Protein AF-A0A164IGM5-F1 (afdb_monomer)

Secondary structure (DSSP, 8-state):
----EEEEE-SS-B--EEEEEEE---SEEEEEEPTT--PPTT-EEEEEEEEEEGGG---SEEEEEESTT-EEEEEE-SSEEEEEEEE-EEEB-S-TEEEETT-GGGBGGGTT-S--TTPEEE-TT-EEEE-SEEEESEEE-SS-EEE-TT-EEEE-STT-------EEPPP-

Organism: NCBI:txid35525

Structure (mmCIF, N/CA/C/O backbone):
data_AF-A0A164IGM5-F1
#
_entry.id   AF-A0A164IGM5-F1
#
loop_
_atom_site.group_PDB
_atom_site.id
_atom_site.type_symbol
_atom_site.label_atom_id
_atom_site.label_alt_id
_atom_site.label_comp_id
_atom_site.label_asym_id
_atom_site.label_entity_id
_atom_site.label_seq_id
_atom_site.pdbx_PDB_ins_code
_atom_site.Cartn_x
_atom_site.Cartn_y
_atom_site.Cartn_z
_atom_site.occupancy
_atom_site.B_iso_or_equiv
_atom_site.auth_seq_id
_atom_site.auth_comp_id
_atom_site.auth_asym_id
_atom_site.auth_atom_id
_atom_site.pdbx_PDB_model_num
ATOM 1 N N . GLN A 1 1 ? -25.315 8.186 14.323 1.00 46.56 1 GLN A N 1
ATOM 2 C CA . GLN A 1 1 ? -23.984 8.680 13.914 1.00 46.56 1 GLN A CA 1
ATOM 3 C C . GLN A 1 1 ? -23.028 7.505 13.974 1.00 46.56 1 GLN A C 1
ATOM 5 O O . GLN A 1 1 ? -22.821 6.975 15.054 1.00 46.56 1 GLN A O 1
ATOM 10 N N . SER A 1 2 ? -22.508 7.045 12.840 1.00 56.75 2 SER A N 1
ATOM 11 C CA . SER A 1 2 ? -21.383 6.107 12.823 1.00 56.75 2 SER A CA 1
ATOM 12 C C . SER A 1 2 ? -20.102 6.926 12.980 1.00 56.75 2 SER A C 1
ATOM 14 O O . SER A 1 2 ? -19.734 7.665 12.064 1.00 56.75 2 SER A O 1
ATOM 16 N N . GLY A 1 3 ? -19.490 6.868 14.164 1.00 60.19 3 GLY A N 1
ATOM 17 C CA . GLY A 1 3 ? -18.173 7.457 14.400 1.00 60.19 3 GLY A CA 1
ATOM 18 C C . GLY A 1 3 ? -17.126 6.789 13.509 1.00 60.19 3 GLY A C 1
ATOM 19 O O . GLY A 1 3 ? 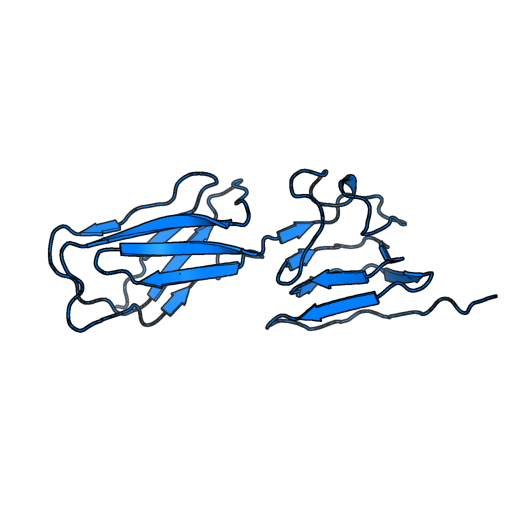-17.253 5.610 13.185 1.00 60.19 3 GLY A O 1
ATOM 20 N N . ARG A 1 4 ? -16.123 7.556 13.086 1.00 74.62 4 ARG A N 1
ATOM 21 C CA . ARG A 1 4 ? -14.968 7.058 12.334 1.00 74.62 4 ARG A CA 1
ATOM 22 C C . ARG A 1 4 ? -13.726 7.287 13.178 1.00 74.62 4 ARG A C 1
ATOM 24 O O . ARG A 1 4 ? -13.564 8.376 13.724 1.00 74.62 4 ARG A O 1
ATOM 31 N N . LEU A 1 5 ? -12.882 6.268 13.270 1.00 87.25 5 LEU A N 1
ATOM 32 C CA . LEU A 1 5 ? -11.531 6.382 13.799 1.00 87.25 5 LEU A CA 1
ATOM 33 C C . LEU A 1 5 ? -10.568 6.143 12.640 1.00 87.25 5 LEU A C 1
ATOM 35 O O . LEU A 1 5 ? -10.702 5.138 11.941 1.00 87.25 5 LEU A O 1
ATOM 39 N N . LEU A 1 6 ? -9.648 7.080 12.437 1.00 92.44 6 LEU A N 1
ATOM 40 C CA . LEU A 1 6 ? -8.544 6.957 11.495 1.00 92.44 6 LEU A CA 1
ATOM 41 C C . LEU A 1 6 ? -7.276 6.650 12.290 1.00 92.44 6 LEU A C 1
ATOM 43 O O . LEU A 1 6 ? -7.043 7.299 13.307 1.00 92.44 6 LEU A O 1
ATOM 47 N N . LEU A 1 7 ? -6.510 5.664 11.832 1.00 95.50 7 LEU A N 1
ATOM 48 C CA . LEU A 1 7 ? -5.194 5.323 12.362 1.00 95.50 7 LEU A CA 1
ATOM 49 C C . LEU A 1 7 ? -4.145 5.514 11.267 1.00 95.50 7 LEU A C 1
ATOM 51 O O . LEU A 1 7 ? -4.277 4.947 10.175 1.00 95.50 7 LEU A O 1
ATOM 55 N N . ASP A 1 8 ? -3.110 6.286 11.572 1.00 96.31 8 ASP A N 1
ATOM 56 C CA . ASP A 1 8 ? -1.982 6.500 10.678 1.00 96.31 8 ASP A CA 1
ATOM 57 C C . ASP A 1 8 ? -0.934 5.389 10.833 1.00 96.31 8 ASP A C 1
ATOM 59 O O . ASP A 1 8 ? -0.599 4.948 11.934 1.00 96.31 8 ASP A O 1
ATOM 63 N N . ILE A 1 9 ? -0.397 4.928 9.704 1.00 96.94 9 ILE A N 1
ATOM 64 C CA . ILE A 1 9 ? 0.697 3.957 9.630 1.00 96.94 9 ILE A CA 1
ATOM 65 C C . ILE A 1 9 ? 1.912 4.663 9.024 1.00 96.94 9 ILE A C 1
ATOM 67 O O . ILE A 1 9 ? 1.892 5.060 7.857 1.00 96.94 9 ILE A O 1
ATOM 71 N N . GLY A 1 10 ? 2.972 4.816 9.810 1.00 94.75 10 GLY A N 1
ATOM 72 C CA . GLY A 1 10 ? 4.274 5.305 9.368 1.00 94.75 10 GLY A CA 1
ATOM 73 C C . GLY A 1 10 ? 5.254 4.171 9.066 1.00 94.75 10 GLY A C 1
ATOM 74 O O . GLY A 1 10 ? 4.944 2.989 9.212 1.00 94.75 10 GLY A O 1
ATOM 75 N N . ARG A 1 11 ? 6.475 4.515 8.637 1.00 91.81 11 ARG A N 1
ATOM 76 C CA . ARG A 1 11 ? 7.480 3.527 8.210 1.00 91.81 11 ARG A CA 1
ATOM 77 C C . ARG A 1 11 ? 7.832 2.483 9.272 1.00 91.81 11 ARG A C 1
ATOM 79 O O . ARG A 1 11 ? 8.052 1.323 8.920 1.00 91.81 11 ARG A O 1
ATOM 86 N N . SER A 1 12 ? 7.934 2.888 10.535 1.00 92.00 12 SER A N 1
ATOM 87 C CA . SER A 1 12 ? 8.352 2.021 11.648 1.00 92.00 12 SER A CA 1
ATOM 88 C C . SER A 1 12 ? 7.341 1.931 12.786 1.00 92.00 12 SER A C 1
ATOM 90 O O . SER A 1 12 ? 7.475 1.059 13.638 1.00 92.00 12 SER A O 1
ATOM 92 N N . GLU A 1 13 ? 6.336 2.803 12.804 1.00 94.06 13 GLU A N 1
ATOM 93 C CA . GLU A 1 13 ? 5.346 2.905 13.874 1.00 94.06 13 GLU A CA 1
ATOM 94 C C . GLU A 1 13 ? 3.964 3.177 13.281 1.00 94.06 13 GLU A C 1
ATOM 96 O O . GLU A 1 13 ? 3.851 3.656 12.155 1.00 94.06 13 GLU A O 1
ATOM 101 N N . ALA A 1 14 ? 2.917 2.873 14.038 1.00 96.81 14 ALA A N 1
ATOM 102 C CA . ALA A 1 14 ? 1.543 3.212 13.699 1.00 96.81 14 ALA A CA 1
ATOM 103 C C . ALA A 1 14 ? 0.841 3.762 14.939 1.00 96.81 14 ALA A C 1
ATOM 105 O O . ALA A 1 14 ? 1.258 3.479 16.068 1.00 96.81 14 ALA A O 1
ATOM 106 N N . ASP A 1 15 ? -0.248 4.490 14.726 1.00 97.19 15 ASP A N 1
ATOM 107 C CA . ASP A 1 15 ? -1.149 4.856 15.807 1.00 97.19 15 ASP A CA 1
ATOM 108 C C . ASP A 1 15 ? -1.637 3.607 16.545 1.00 97.19 15 ASP A C 1
ATOM 110 O O . ASP A 1 15 ? -1.990 2.587 15.943 1.00 97.19 15 ASP A O 1
ATOM 114 N N . LEU A 1 16 ? -1.692 3.711 17.874 1.00 96.75 16 LEU A N 1
ATOM 115 C CA . LEU A 1 16 ? -2.152 2.643 18.749 1.00 96.75 16 LEU A CA 1
ATOM 116 C C . LEU A 1 16 ? -3.355 3.102 19.569 1.00 96.75 16 LEU A C 1
ATOM 118 O O . LEU A 1 16 ? -3.230 3.913 20.489 1.00 96.75 16 LEU A O 1
ATOM 122 N N . LEU A 1 17 ? -4.510 2.486 19.321 1.00 96.12 17 LEU A N 1
ATOM 123 C CA . LEU A 1 17 ? -5.637 2.565 20.245 1.00 96.12 17 LEU A CA 1
ATOM 124 C C . LEU A 1 17 ? -5.500 1.487 21.331 1.00 96.12 17 LEU A C 1
ATOM 126 O O . LEU A 1 17 ? -5.724 0.304 21.078 1.00 96.12 17 LEU A O 1
ATOM 130 N N . ALA A 1 18 ? -5.171 1.888 22.559 1.00 97.06 18 ALA A N 1
ATOM 131 C CA . ALA A 1 18 ? -5.055 0.972 23.692 1.00 97.06 18 ALA A CA 1
ATOM 132 C C . ALA A 1 18 ? -6.298 1.007 24.595 1.00 97.06 18 ALA A C 1
ATOM 134 O O . ALA A 1 18 ? -6.659 2.053 25.136 1.00 97.06 18 ALA A O 1
ATOM 135 N N . VAL A 1 19 ? -6.929 -0.151 24.811 1.00 96.88 19 VAL A N 1
ATOM 136 C CA . VAL A 1 19 ? -8.080 -0.311 25.713 1.00 96.88 19 VAL A CA 1
ATOM 137 C C . VAL A 1 19 ? -7.739 -1.303 26.823 1.00 96.88 19 VAL A C 1
ATOM 139 O O . VAL A 1 19 ? -7.632 -2.497 26.602 1.00 96.88 19 VAL A O 1
ATOM 142 N N . SER A 1 20 ? -7.599 -0.865 28.069 1.00 96.44 20 SER A N 1
ATOM 143 C CA . SER A 1 20 ? -7.206 -1.782 29.157 1.00 96.44 20 SER A CA 1
ATOM 144 C C . SER A 1 20 ? -8.284 -2.812 29.537 1.00 96.44 20 SER A C 1
ATOM 146 O O . SER A 1 20 ? -7.968 -3.863 30.091 1.00 96.44 20 SER A O 1
ATOM 148 N N . GLY A 1 21 ? -9.555 -2.519 29.248 1.00 96.56 21 GLY A N 1
ATOM 149 C CA . GLY A 1 21 ? -10.699 -3.371 29.569 1.00 96.56 21 GLY A CA 1
ATOM 150 C C . GLY A 1 21 ? -11.130 -4.304 28.437 1.00 96.56 21 GLY A C 1
ATOM 151 O O . GLY A 1 21 ? -10.441 -4.487 27.433 1.00 96.56 21 GLY A O 1
ATOM 152 N N . GLY A 1 22 ? -12.312 -4.898 28.609 1.00 96.62 22 GLY A N 1
ATOM 153 C CA . GLY A 1 22 ? -12.917 -5.723 27.570 1.00 96.62 22 GLY A CA 1
ATOM 154 C C . GLY A 1 22 ? -13.612 -4.892 26.490 1.00 96.62 22 GLY A C 1
ATOM 155 O O . GLY A 1 22 ? -14.306 -3.919 26.803 1.00 96.62 22 GLY A O 1
ATOM 156 N N . VAL A 1 23 ? -13.476 -5.317 25.236 1.00 96.31 23 VAL A N 1
ATOM 157 C CA . VAL A 1 23 ? -14.016 -4.646 24.047 1.00 96.31 23 VAL A CA 1
ATOM 158 C C . VAL A 1 23 ? -15.060 -5.503 23.334 1.00 96.31 23 VAL A C 1
ATOM 160 O O . VAL A 1 23 ? -14.933 -6.724 23.275 1.00 96.31 23 VAL A O 1
ATOM 163 N N . ASN A 1 24 ? -16.077 -4.845 22.774 1.00 95.50 24 ASN A N 1
ATOM 164 C CA . ASN A 1 24 ? -16.883 -5.364 21.670 1.00 95.50 24 ASN A CA 1
ATOM 165 C C . ASN A 1 24 ? -16.553 -4.493 20.454 1.00 95.50 24 ASN A C 1
ATOM 167 O O . ASN A 1 24 ? -16.751 -3.280 20.504 1.00 95.50 24 ASN A O 1
ATOM 171 N N . LEU A 1 25 ? -16.009 -5.100 19.407 1.00 93.81 25 LEU A N 1
ATOM 172 C CA . LEU A 1 25 ? -15.650 -4.419 18.166 1.00 93.81 25 LEU A CA 1
ATOM 173 C C . LEU A 1 25 ? -16.842 -4.421 17.197 1.00 93.81 25 LEU A C 1
ATOM 175 O O . LEU A 1 25 ? -17.658 -5.341 17.227 1.00 93.81 25 LEU A O 1
ATOM 179 N N . GLY A 1 26 ? -16.932 -3.380 16.372 1.00 92.06 26 GLY A N 1
ATOM 180 C CA . GLY A 1 26 ? -17.969 -3.193 15.356 1.00 92.06 26 GLY A CA 1
ATOM 181 C C . GLY A 1 26 ? -17.770 -1.868 14.616 1.00 92.06 26 GLY A C 1
ATOM 182 O O . GLY A 1 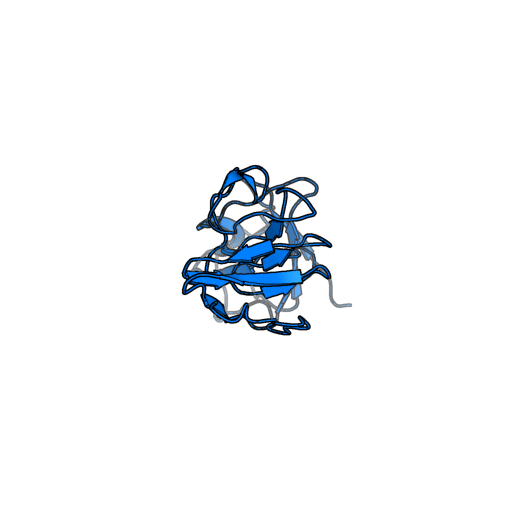26 ? -16.956 -1.040 15.029 1.00 92.06 26 GLY A O 1
ATOM 183 N N . GLY A 1 27 ? -18.498 -1.654 13.523 1.00 91.38 27 GLY A N 1
ATOM 184 C CA . GLY A 1 27 ? -18.347 -0.477 12.667 1.00 91.38 27 GLY A CA 1
ATOM 185 C C . GLY A 1 27 ? -17.094 -0.516 11.787 1.00 91.38 27 GLY A C 1
ATOM 186 O O . GLY A 1 27 ? -16.554 -1.581 11.491 1.00 91.38 27 GLY A O 1
ATOM 187 N N . THR A 1 28 ? -16.638 0.660 11.349 1.00 93.38 28 THR A N 1
ATOM 188 C CA . THR A 1 28 ? -15.497 0.810 10.433 1.00 93.38 28 THR A CA 1
ATOM 189 C C . THR A 1 28 ? -14.296 1.425 11.138 1.00 93.38 28 THR A C 1
ATOM 191 O O . THR A 1 28 ? -14.414 2.495 11.739 1.00 93.38 28 THR A O 1
ATOM 194 N N . LEU A 1 29 ? -13.135 0.790 10.986 1.00 94.81 29 LEU A N 1
ATOM 195 C CA . LEU A 1 29 ? -11.835 1.369 11.320 1.00 94.81 29 LEU A CA 1
ATOM 196 C C . LEU A 1 29 ? -11.127 1.781 10.028 1.00 94.81 29 LEU A C 1
ATOM 198 O O . LEU A 1 29 ? -11.030 0.972 9.106 1.00 94.81 29 LEU A O 1
ATOM 202 N N . GLN A 1 30 ? -10.671 3.028 9.947 1.00 95.50 30 GLN A N 1
ATOM 203 C CA . GLN A 1 30 ? -9.997 3.558 8.764 1.00 95.50 30 GLN A CA 1
ATOM 204 C C . GLN A 1 30 ? -8.488 3.610 8.982 1.00 95.50 30 GLN A C 1
ATOM 206 O O . GLN A 1 30 ? -8.022 3.880 10.088 1.00 95.50 30 GLN A O 1
ATOM 211 N N . PHE A 1 31 ? -7.742 3.404 7.903 1.00 96.50 31 PHE A N 1
ATOM 212 C CA . PHE A 1 31 ? -6.288 3.433 7.895 1.00 96.50 31 PHE A CA 1
ATOM 213 C C . PHE A 1 31 ? -5.779 4.350 6.795 1.00 96.50 31 PHE A C 1
ATOM 215 O O . PHE A 1 31 ? -6.266 4.300 5.660 1.00 96.50 31 PHE A O 1
ATOM 222 N N . ALA A 1 32 ? -4.754 5.128 7.119 1.00 96.12 32 ALA A N 1
ATOM 223 C CA . ALA A 1 32 ? -3.978 5.891 6.156 1.00 96.12 32 ALA A CA 1
ATOM 224 C C . ALA A 1 32 ? -2.491 5.574 6.317 1.00 96.12 32 ALA A C 1
ATOM 226 O O . ALA A 1 32 ? -2.025 5.204 7.393 1.00 96.12 32 ALA A O 1
ATOM 227 N N . VAL A 1 33 ? -1.738 5.711 5.227 1.00 95.94 33 VAL A N 1
ATOM 228 C CA . VAL A 1 33 ? -0.280 5.811 5.333 1.00 95.94 33 VAL A CA 1
ATOM 229 C C . VAL A 1 33 ? 0.042 7.265 5.633 1.00 95.94 33 VAL A C 1
ATOM 231 O O . VAL A 1 33 ? -0.429 8.154 4.919 1.00 95.94 33 VAL A O 1
ATOM 234 N N . ALA A 1 34 ? 0.825 7.501 6.682 1.00 93.88 34 ALA A N 1
ATOM 235 C CA . ALA A 1 34 ? 1.223 8.843 7.071 1.00 93.88 34 ALA A CA 1
ATOM 236 C C . ALA A 1 34 ? 1.927 9.564 5.906 1.00 93.88 34 ALA A C 1
ATOM 238 O O . ALA A 1 34 ? 2.635 8.964 5.093 1.00 93.88 34 ALA A O 1
ATOM 239 N N . SER A 1 35 ? 1.694 10.871 5.787 1.00 90.44 35 SER A N 1
ATOM 240 C CA . SER A 1 35 ? 2.157 11.645 4.631 1.00 90.44 35 SER A CA 1
ATOM 241 C C . SER A 1 35 ? 3.679 11.582 4.475 1.00 90.44 35 SER A C 1
ATOM 243 O O . SER A 1 35 ? 4.418 11.861 5.414 1.00 90.44 35 SER A O 1
ATOM 245 N N . GLY A 1 36 ? 4.144 11.240 3.271 1.00 89.12 36 GLY A N 1
ATOM 246 C CA . GLY A 1 36 ? 5.570 11.105 2.956 1.00 89.12 36 GLY A CA 1
ATOM 247 C C . GLY A 1 36 ? 6.207 9.794 3.423 1.00 89.12 36 GLY A C 1
ATOM 248 O O . GLY A 1 36 ? 7.353 9.522 3.062 1.00 89.12 36 GLY A O 1
ATOM 249 N N . GLU A 1 37 ? 5.477 8.959 4.162 1.00 93.38 37 GLU A N 1
ATOM 250 C CA . GLU A 1 37 ? 5.992 7.686 4.648 1.00 93.38 37 GLU A CA 1
ATOM 251 C C . GLU A 1 37 ? 5.972 6.611 3.559 1.00 93.38 37 GLU A C 1
ATOM 253 O O . GLU A 1 37 ? 5.062 6.507 2.727 1.00 93.38 37 GLU A O 1
ATOM 258 N N . ARG A 1 38 ? 7.008 5.769 3.584 1.00 93.00 38 ARG A N 1
ATOM 259 C CA . ARG A 1 38 ? 7.127 4.596 2.721 1.00 93.00 38 ARG A CA 1
ATOM 260 C C . ARG A 1 38 ? 7.201 3.343 3.575 1.00 93.00 38 ARG A C 1
ATOM 262 O O . ARG A 1 38 ? 8.180 3.139 4.292 1.00 93.00 38 ARG A O 1
ATOM 269 N N . LEU A 1 39 ? 6.167 2.510 3.486 1.00 95.62 39 LEU A N 1
ATOM 270 C CA . LEU A 1 39 ? 6.114 1.254 4.225 1.00 95.62 39 LEU A CA 1
ATOM 271 C C . LEU A 1 39 ? 6.929 0.178 3.508 1.00 95.62 39 LEU A C 1
ATOM 273 O O . LEU A 1 39 ? 6.965 0.126 2.278 1.00 95.62 39 LEU A O 1
ATOM 277 N N . ALA A 1 40 ? 7.533 -0.715 4.285 1.00 93.62 40 ALA A N 1
ATOM 278 C CA . ALA A 1 40 ? 8.220 -1.886 3.761 1.00 93.62 40 ALA A CA 1
ATOM 279 C C . ALA A 1 40 ? 7.288 -3.104 3.762 1.00 93.62 40 ALA A C 1
ATOM 281 O O . ALA A 1 40 ? 6.493 -3.299 4.685 1.00 93.62 40 ALA A O 1
ATOM 282 N N . ARG A 1 41 ? 7.406 -3.961 2.740 1.00 93.69 41 ARG A N 1
ATOM 283 C CA . ARG A 1 41 ? 6.714 -5.256 2.727 1.00 93.69 41 ARG A CA 1
ATOM 284 C C . ARG A 1 41 ? 7.161 -6.091 3.926 1.00 93.69 41 ARG A C 1
ATOM 286 O O . ARG A 1 41 ? 8.350 -6.181 4.215 1.00 93.69 41 ARG A O 1
ATOM 293 N N . GLY A 1 42 ? 6.206 -6.747 4.571 1.00 95.19 42 GLY A N 1
ATOM 294 C CA . GLY A 1 42 ? 6.439 -7.604 5.727 1.00 95.19 42 GLY A CA 1
ATOM 295 C C . GLY A 1 42 ? 6.473 -6.852 7.054 1.00 95.19 42 GLY A C 1
ATOM 296 O O . GLY A 1 42 ? 6.442 -7.510 8.090 1.00 95.19 42 GLY A O 1
ATOM 297 N N . SER A 1 43 ? 6.476 -5.512 7.053 1.00 96.81 43 SER A N 1
ATOM 298 C CA . SER A 1 43 ? 6.289 -4.743 8.284 1.00 96.81 43 SER A CA 1
ATOM 299 C C . SER A 1 43 ? 4.929 -5.064 8.901 1.00 96.81 43 SER A C 1
ATOM 301 O O . SER A 1 43 ? 3.907 -5.032 8.211 1.00 96.81 43 SER A O 1
ATOM 303 N N . GLU A 1 44 ? 4.927 -5.370 10.198 1.00 98.00 44 GLU A N 1
ATOM 304 C CA . GLU A 1 44 ? 3.732 -5.615 11.004 1.00 98.00 44 GLU A CA 1
ATOM 3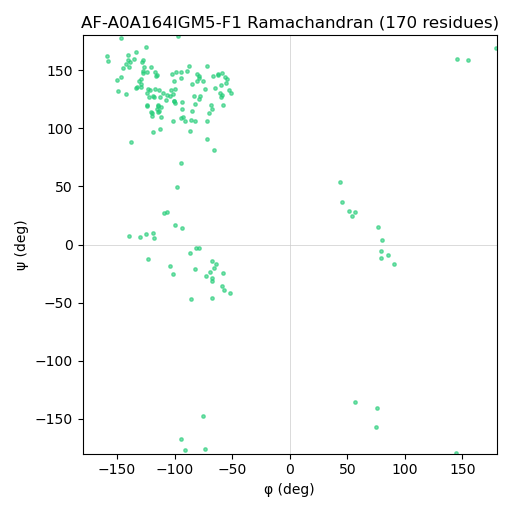05 C C . GLU A 1 44 ? 3.590 -4.511 12.052 1.00 98.00 44 GLU A C 1
ATOM 307 O O . GLU A 1 44 ? 4.546 -4.180 12.752 1.00 98.00 44 GLU A O 1
ATOM 312 N N . PHE A 1 45 ? 2.381 -3.970 12.177 1.00 98.12 45 PHE A N 1
ATOM 313 C CA . PHE A 1 45 ? 2.049 -2.911 13.120 1.00 98.12 45 PHE A CA 1
ATOM 314 C C . PHE A 1 45 ? 0.893 -3.357 14.004 1.00 98.12 45 PHE A C 1
ATOM 316 O O . PHE A 1 45 ? -0.135 -3.818 13.505 1.00 98.12 45 PHE A O 1
ATOM 323 N N . THR A 1 46 ? 1.039 -3.204 15.319 1.00 98.00 46 THR A N 1
ATOM 324 C CA . THR A 1 46 ? -0.090 -3.345 16.245 1.00 98.00 46 THR A CA 1
ATOM 325 C C . THR A 1 46 ? -0.822 -2.014 16.305 1.00 98.00 46 THR A C 1
ATOM 327 O O . THR A 1 46 ? -0.259 -1.033 16.775 1.00 98.00 46 THR A O 1
ATOM 330 N N . VAL A 1 47 ? -2.067 -1.994 15.833 1.00 97.94 47 VAL A N 1
ATOM 331 C CA . VAL A 1 47 ? -2.872 -0.767 15.670 1.00 97.94 47 VAL A CA 1
ATOM 332 C C . VAL A 1 47 ? -3.935 -0.617 16.758 1.00 97.94 47 VAL A C 1
ATOM 334 O O . VAL A 1 47 ? -4.452 0.467 17.024 1.00 97.94 47 VAL A O 1
ATOM 337 N N . MET A 1 48 ? -4.259 -1.716 17.437 1.00 98.06 48 MET A N 1
ATOM 338 C CA . MET A 1 48 ? -5.142 -1.703 18.594 1.00 98.06 48 MET A CA 1
ATOM 339 C C . MET A 1 48 ? -4.711 -2.765 19.599 1.00 98.06 48 MET A C 1
ATOM 341 O O . MET A 1 48 ? -4.311 -3.863 19.206 1.00 98.06 48 MET A O 1
ATOM 345 N N . SER A 1 49 ? -4.843 -2.464 20.889 1.00 98.12 49 SER A N 1
ATOM 346 C CA . SER A 1 49 ? -4.689 -3.434 21.973 1.00 98.12 49 SER A CA 1
ATOM 347 C C . SER A 1 49 ? -5.895 -3.423 22.907 1.00 98.12 49 SER A C 1
ATOM 349 O O . SER A 1 49 ? -6.558 -2.398 23.083 1.00 98.12 49 SER A O 1
ATOM 351 N N . TRP A 1 50 ? -6.200 -4.580 23.497 1.00 98.19 50 TRP A N 1
ATOM 352 C CA . TRP A 1 50 ? -7.281 -4.725 24.469 1.00 98.19 50 TRP A CA 1
ATOM 353 C C . TRP A 1 50 ? -6.946 -5.692 25.608 1.00 98.19 50 TRP A C 1
ATOM 355 O O . TRP A 1 50 ? -6.150 -6.621 25.446 1.00 98.19 50 TRP A O 1
ATOM 365 N N . GLY A 1 51 ? -7.607 -5.522 26.757 1.00 98.06 51 GLY A N 1
ATOM 366 C CA . GLY A 1 51 ? -7.544 -6.490 27.856 1.00 98.06 51 GLY A CA 1
ATOM 367 C C . GLY A 1 51 ? -8.213 -7.822 27.497 1.00 98.06 51 GLY A C 1
ATOM 368 O O . GLY A 1 51 ? -7.635 -8.890 27.715 1.00 98.06 51 GLY A O 1
ATOM 369 N N . GLU A 1 52 ? -9.409 -7.753 26.901 1.00 96.75 52 GLU A N 1
ATOM 370 C CA . GLU A 1 52 ? -10.219 -8.911 26.494 1.00 96.75 52 GLU A CA 1
ATOM 371 C C . GLU A 1 52 ? -11.069 -8.590 25.250 1.00 96.75 52 GLU A C 1
ATOM 373 O O . GLU A 1 52 ? -11.782 -7.587 25.231 1.00 96.75 52 GLU A O 1
ATOM 378 N N . ARG A 1 53 ? -11.063 -9.457 24.228 1.00 96.56 53 ARG A N 1
ATOM 379 C CA . ARG A 1 53 ? -12.003 -9.366 23.094 1.00 96.56 53 ARG A CA 1
ATOM 380 C C . ARG A 1 53 ? -13.232 -10.220 23.360 1.00 96.56 53 ARG A C 1
ATOM 382 O O . ARG A 1 53 ? -13.154 -11.447 23.326 1.00 96.56 53 ARG A O 1
ATOM 389 N N . ARG A 1 54 ? -14.372 -9.578 23.603 1.00 96.56 54 ARG A N 1
ATOM 390 C CA . ARG A 1 54 ? -15.614 -10.279 23.942 1.00 96.56 54 ARG A CA 1
ATOM 391 C C . ARG A 1 54 ? -16.274 -10.859 22.697 1.00 96.56 54 ARG A C 1
ATOM 393 O O . ARG A 1 54 ? -16.217 -10.276 21.618 1.00 96.56 54 ARG A O 1
ATOM 400 N N . ASN A 1 55 ? -16.902 -12.023 22.855 1.00 95.44 55 ASN A N 1
ATOM 401 C CA . ASN A 1 55 ? -17.722 -12.683 21.829 1.00 95.44 55 ASN A CA 1
ATOM 402 C C . ASN A 1 55 ? -17.023 -12.899 20.474 1.00 95.44 55 ASN A C 1
ATOM 404 O O . ASN A 1 55 ? -17.691 -12.962 19.446 1.00 95.44 55 ASN A O 1
ATOM 408 N N . ASN A 1 56 ? -15.686 -12.971 20.452 1.00 93.44 56 ASN A N 1
ATOM 409 C CA . ASN A 1 56 ? -14.905 -13.004 19.212 1.00 93.44 56 ASN A CA 1
ATOM 410 C C . ASN A 1 56 ? -15.266 -11.853 18.238 1.00 93.44 56 ASN A C 1
ATOM 412 O O . ASN A 1 56 ? -15.120 -12.006 17.026 1.00 93.44 56 ASN A O 1
ATOM 41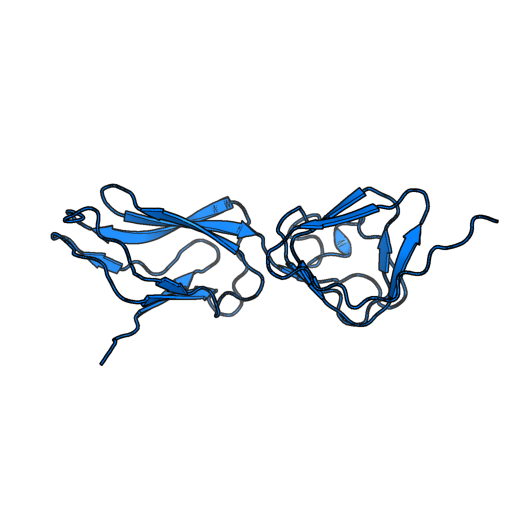6 N N . SER A 1 57 ? -15.713 -10.699 18.755 1.00 95.50 57 SER A N 1
ATOM 417 C CA . SER A 1 57 ? -16.148 -9.547 17.952 1.00 95.50 57 SER A CA 1
ATOM 418 C C . SER A 1 57 ? -15.034 -9.030 17.037 1.00 95.50 57 SER A C 1
ATOM 420 O O . SER A 1 57 ? -13.865 -9.069 17.431 1.00 95.50 57 SER A O 1
ATOM 422 N N . GLN A 1 58 ? -15.380 -8.499 15.866 1.00 96.19 58 GLN A N 1
ATOM 423 C CA . GLN A 1 58 ? -14.464 -7.853 14.916 1.00 96.19 58 GLN A CA 1
ATOM 424 C C . GLN A 1 58 ? -15.075 -6.535 14.427 1.00 96.19 58 GLN A C 1
ATOM 426 O O . GLN A 1 58 ? -16.256 -6.287 14.652 1.00 96.19 58 GLN A O 1
ATOM 431 N N . PHE A 1 59 ? -14.273 -5.680 13.790 1.00 95.06 59 PHE A N 1
ATOM 432 C CA . PHE A 1 59 ? -14.838 -4.544 13.058 1.00 95.06 59 PHE A CA 1
ATOM 433 C C . PHE A 1 59 ? -15.627 -5.077 11.858 1.00 95.06 59 PHE A C 1
ATOM 435 O O . PHE A 1 59 ? -15.220 -6.065 11.249 1.00 95.06 59 PHE A O 1
ATOM 442 N N . ASP A 1 60 ? -16.725 -4.412 11.501 1.00 93.44 60 ASP A N 1
ATOM 443 C CA . ASP A 1 60 ? -17.510 -4.770 10.314 1.00 93.44 60 ASP A CA 1
ATOM 444 C C . ASP A 1 60 ? -16.718 -4.480 9.031 1.00 93.44 60 ASP A C 1
ATOM 446 O O . ASP A 1 60 ? -16.911 -5.130 8.005 1.00 93.44 60 ASP A O 1
ATOM 450 N N . SER A 1 61 ? -15.822 -3.488 9.084 1.00 93.38 61 SER A N 1
ATOM 451 C CA . SER A 1 61 ? -14.932 -3.137 7.983 1.00 93.38 61 SER A CA 1
ATOM 452 C C . SER A 1 61 ? -13.608 -2.548 8.474 1.00 93.38 61 SER A C 1
ATOM 454 O O . SER A 1 61 ? -13.570 -1.753 9.417 1.00 93.38 61 SER A O 1
ATOM 456 N N . LEU A 1 62 ? -12.529 -2.920 7.786 1.00 95.38 62 LEU A N 1
ATOM 457 C CA . LEU A 1 62 ? -11.213 -2.295 7.874 1.00 95.38 62 LEU A CA 1
ATOM 458 C C . LEU A 1 62 ? -10.959 -1.590 6.535 1.00 95.38 62 LEU A C 1
ATOM 460 O O . LEU A 1 62 ? -10.806 -2.241 5.501 1.00 95.38 62 LEU A O 1
ATOM 464 N N . ASP A 1 63 ? -10.980 -0.261 6.545 1.00 94.88 63 ASP A N 1
ATOM 465 C CA . ASP A 1 63 ? -10.958 0.580 5.349 1.00 94.88 63 ASP A CA 1
ATOM 466 C C . ASP A 1 63 ? -9.554 1.148 5.113 1.00 94.88 63 ASP A C 1
ATOM 468 O O . ASP A 1 63 ? -9.113 2.062 5.807 1.00 94.88 63 ASP A O 1
ATOM 472 N N . PHE A 1 64 ? -8.870 0.610 4.102 1.00 94.00 64 PHE A N 1
ATOM 473 C CA . PHE A 1 64 ? -7.541 1.043 3.660 1.00 94.00 64 PHE A CA 1
ATOM 474 C C . PHE A 1 64 ? -7.585 1.954 2.426 1.00 94.00 64 PHE A C 1
ATOM 476 O O . PHE A 1 64 ? -6.569 2.132 1.758 1.00 94.00 64 PHE A O 1
ATOM 483 N N . SER A 1 65 ? -8.737 2.541 2.083 1.00 91.38 65 SER A N 1
ATOM 484 C CA . SER A 1 65 ? -8.865 3.396 0.891 1.00 91.38 65 SER A CA 1
ATOM 485 C C . SER A 1 65 ? -7.911 4.599 0.878 1.00 91.38 65 SER A C 1
ATOM 487 O O . SER A 1 65 ? -7.568 5.083 -0.199 1.00 91.38 65 SER A O 1
ATOM 489 N N . GLN A 1 66 ? -7.444 5.061 2.045 1.00 91.00 66 GLN A N 1
ATOM 490 C CA . GLN A 1 66 ? -6.460 6.148 2.158 1.00 91.00 66 GLN A CA 1
ATOM 491 C C . GLN A 1 66 ? -4.999 5.656 2.087 1.00 91.00 66 GLN A C 1
ATOM 493 O O . GLN A 1 66 ? -4.080 6.461 1.978 1.00 91.00 66 GLN A O 1
ATOM 498 N N . ALA A 1 67 ? -4.762 4.343 2.092 1.00 91.56 67 ALA A N 1
ATOM 499 C CA . ALA A 1 67 ? -3.449 3.712 1.962 1.00 91.56 67 ALA A CA 1
ATOM 500 C C . ALA A 1 67 ? -3.184 3.265 0.509 1.00 91.56 67 ALA A C 1
ATOM 502 O O . ALA A 1 67 ? -2.830 2.116 0.244 1.00 91.56 67 ALA A O 1
ATOM 503 N N . SER A 1 68 ? -3.404 4.176 -0.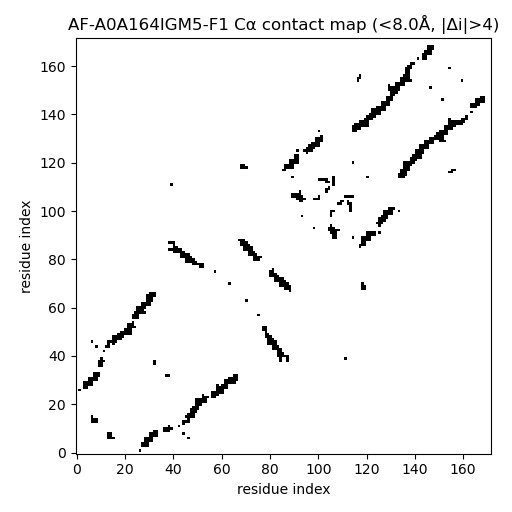447 1.00 85.50 68 SER A N 1
ATOM 504 C CA . SER A 1 68 ? -3.425 3.871 -1.885 1.00 85.50 68 SER A CA 1
ATOM 505 C C . SER A 1 68 ? -2.188 3.098 -2.361 1.00 85.50 68 SER A C 1
ATOM 507 O O . SER A 1 68 ? -1.046 3.471 -2.088 1.00 85.50 68 SER A O 1
ATOM 509 N N . GLY A 1 69 ? -2.431 2.008 -3.092 1.00 88.88 69 GLY A N 1
ATOM 510 C CA . GLY A 1 69 ? -1.404 1.147 -3.679 1.00 88.88 69 GLY A CA 1
ATOM 511 C C . GLY A 1 69 ? -0.749 0.150 -2.717 1.00 88.88 69 GLY A C 1
ATOM 512 O O . GLY A 1 69 ? -0.079 -0.771 -3.191 1.00 88.88 69 GLY A O 1
ATOM 513 N N . TYR A 1 70 ? -0.969 0.278 -1.405 1.00 94.62 70 TYR A N 1
ATOM 514 C CA . TYR A 1 70 ? -0.577 -0.727 -0.420 1.00 94.62 70 TYR A CA 1
ATOM 515 C C . TYR A 1 70 ? -1.668 -1.786 -0.246 1.00 94.62 70 TYR A C 1
ATOM 517 O O . TYR A 1 70 ? -2.856 -1.534 -0.446 1.00 94.62 70 TYR A O 1
ATOM 525 N N . ARG A 1 71 ? -1.264 -2.988 0.167 1.00 93.38 71 ARG A N 1
ATOM 526 C CA . ARG A 1 71 ? -2.185 -4.039 0.618 1.00 93.38 71 ARG A CA 1
ATOM 527 C C . ARG A 1 71 ? -1.753 -4.550 1.977 1.00 93.38 71 ARG A C 1
ATOM 529 O O . ARG A 1 71 ? -0.557 -4.614 2.268 1.00 93.38 71 ARG A O 1
ATOM 536 N N . PHE A 1 72 ? -2.738 -4.941 2.776 1.00 95.81 72 PHE A N 1
ATOM 537 C CA . PHE A 1 72 ? -2.533 -5.371 4.149 1.00 95.81 72 PHE A CA 1
ATOM 538 C C . PHE A 1 72 ? -3.218 -6.709 4.407 1.00 95.81 72 PHE A C 1
ATOM 540 O O . PHE A 1 72 ? -4.315 -6.967 3.913 1.00 95.81 72 PHE A O 1
ATOM 547 N N . ALA A 1 73 ? -2.568 -7.553 5.199 1.00 96.69 73 ALA A N 1
ATOM 548 C CA . ALA A 1 73 ? -3.228 -8.623 5.931 1.00 96.69 73 ALA A CA 1
ATOM 549 C C . ALA A 1 73 ? -3.553 -8.124 7.339 1.00 96.69 73 ALA A C 1
ATOM 551 O O . ALA A 1 73 ? -2.822 -7.309 7.896 1.00 96.69 73 ALA A O 1
ATOM 552 N N . THR A 1 74 ? -4.642 -8.613 7.920 1.00 97.56 74 THR A N 1
ATOM 553 C CA . THR A 1 74 ? -5.108 -8.190 9.244 1.00 97.56 74 THR A CA 1
ATOM 554 C C . THR A 1 74 ? -5.219 -9.404 10.148 1.00 97.56 74 THR A C 1
ATOM 556 O O . THR A 1 74 ? -5.792 -10.418 9.742 1.00 97.56 74 THR A O 1
ATOM 559 N N . ARG A 1 75 ? -4.717 -9.306 11.379 1.00 97.94 75 ARG A N 1
ATOM 560 C CA . ARG A 1 75 ? -4.782 -10.384 12.371 1.00 97.94 75 ARG A CA 1
ATOM 561 C C . ARG A 1 75 ? -5.466 -9.893 13.640 1.00 97.94 75 ARG A C 1
ATOM 563 O O . ARG A 1 75 ? -4.973 -8.981 14.295 1.00 97.94 75 ARG A O 1
ATOM 570 N N . TYR A 1 76 ? -6.582 -10.532 13.989 1.00 97.44 76 TYR A N 1
ATOM 571 C CA . TYR A 1 76 ? -7.218 -10.390 15.298 1.00 97.44 76 TYR A CA 1
ATOM 572 C C . TYR A 1 76 ? -6.667 -11.453 16.243 1.00 97.44 76 TYR A C 1
ATOM 574 O O . TYR A 1 76 ? -7.034 -12.623 16.146 1.00 97.44 76 TYR A O 1
ATOM 582 N N . ASP A 1 77 ? -5.818 -11.034 17.169 1.00 95.94 77 ASP A N 1
ATOM 583 C CA . ASP A 1 77 ? -5.283 -11.886 18.223 1.00 95.94 77 ASP A CA 1
ATOM 584 C C . ASP A 1 77 ? -6.149 -11.846 19.488 1.00 95.94 77 ASP A C 1
ATOM 586 O O . ASP A 1 77 ? -7.209 -11.212 19.564 1.00 95.94 77 ASP A O 1
ATOM 590 N N . THR A 1 78 ? -5.688 -12.545 20.523 1.00 94.38 78 THR A N 1
ATOM 591 C CA . THR A 1 78 ? -6.306 -12.534 21.852 1.00 94.38 78 THR A CA 1
ATOM 592 C C . THR A 1 78 ? -6.352 -11.126 22.453 1.00 94.38 78 THR A C 1
ATOM 594 O O . THR A 1 78 ? -7.329 -10.791 23.123 1.00 94.38 78 THR A O 1
ATOM 597 N N . ARG A 1 79 ? -5.328 -10.289 22.215 1.00 97.06 79 ARG A N 1
ATOM 598 C CA . ARG A 1 79 ? -5.159 -8.965 22.855 1.00 97.06 79 ARG A CA 1
ATOM 599 C C . ARG A 1 79 ? -4.875 -7.804 21.901 1.00 97.06 79 ARG A C 1
ATOM 601 O O . ARG A 1 79 ? -4.597 -6.703 22.371 1.00 97.06 79 ARG A O 1
ATOM 608 N N . SER A 1 80 ? -4.930 -8.023 20.591 1.00 98.06 80 SER A N 1
ATOM 609 C CA . SER A 1 80 ? -4.573 -6.988 19.621 1.00 98.06 80 SER A CA 1
ATOM 610 C C . SER A 1 80 ?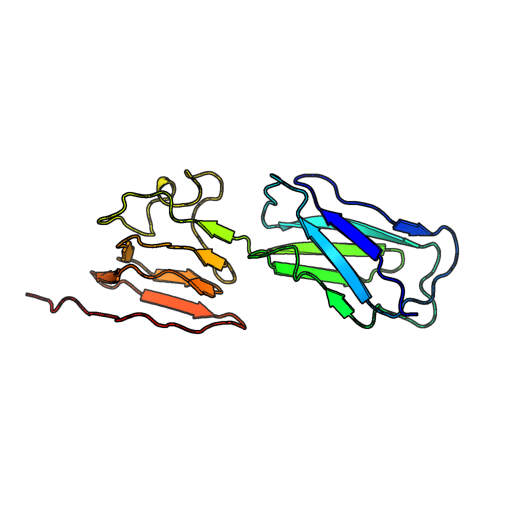 -5.180 -7.191 18.240 1.00 98.06 80 SER A C 1
ATOM 612 O O . SER A 1 80 ? -5.545 -8.301 17.847 1.00 98.06 80 SER A O 1
ATOM 614 N N . LEU A 1 81 ? -5.261 -6.088 17.498 1.00 98.44 81 LEU A N 1
ATOM 615 C CA . LEU A 1 81 ? -5.400 -6.076 16.048 1.00 98.44 81 LEU A CA 1
ATOM 616 C C . LEU A 1 81 ? -4.060 -5.632 15.470 1.00 98.44 81 LEU A C 1
ATOM 618 O O . LEU A 1 81 ? -3.567 -4.552 15.812 1.00 98.44 81 LEU A O 1
ATOM 622 N N . SER A 1 82 ? -3.504 -6.452 14.585 1.00 98.44 82 SER A N 1
ATOM 623 C CA . SER A 1 82 ? -2.289 -6.135 13.841 1.00 98.44 82 SER A CA 1
ATOM 624 C C . SER A 1 82 ? -2.568 -6.072 12.345 1.00 98.44 82 SER A C 1
ATOM 626 O O . SER A 1 82 ? -3.431 -6.790 11.833 1.00 98.44 82 SER A O 1
ATOM 628 N N . VAL A 1 83 ? -1.821 -5.221 11.647 1.00 98.19 83 VAL A N 1
ATOM 629 C CA . VAL A 1 83 ? -1.837 -5.097 10.187 1.00 98.19 83 VAL A CA 1
ATOM 630 C C . VAL A 1 83 ? -0.437 -5.356 9.644 1.00 98.19 83 VAL A C 1
ATOM 632 O O . VAL A 1 83 ? 0.541 -4.820 10.160 1.00 98.19 83 VAL A O 1
ATOM 635 N N . THR A 1 84 ? -0.332 -6.178 8.605 1.00 98.00 84 THR A N 1
ATOM 636 C CA . THR A 1 84 ? 0.940 -6.543 7.970 1.00 98.00 84 THR A CA 1
ATOM 637 C C . THR A 1 84 ? 0.926 -6.094 6.522 1.00 98.00 84 THR A C 1
ATOM 639 O O . THR A 1 84 ? 0.009 -6.446 5.783 1.00 98.00 84 THR A O 1
ATOM 642 N N . VAL A 1 85 ? 1.948 -5.359 6.091 1.00 97.38 85 VAL A N 1
ATOM 643 C CA . VAL A 1 85 ? 2.083 -4.907 4.700 1.00 97.38 85 VAL A CA 1
ATOM 644 C C . VAL A 1 85 ? 2.394 -6.106 3.807 1.00 97.38 85 VAL A C 1
ATOM 646 O O . VAL A 1 85 ? 3.469 -6.699 3.895 1.00 97.38 85 VAL A O 1
ATOM 649 N N . THR A 1 86 ? 1.472 -6.470 2.921 1.00 95.19 86 THR A N 1
ATOM 650 C CA . THR A 1 86 ? 1.633 -7.604 1.997 1.00 95.19 86 THR A CA 1
ATOM 651 C C . THR A 1 86 ? 2.006 -7.167 0.590 1.00 95.19 86 THR A C 1
ATOM 653 O O . THR A 1 86 ? 2.666 -7.926 -0.121 1.00 95.19 86 THR A O 1
ATOM 656 N N . ALA A 1 87 ? 1.648 -5.942 0.204 1.00 94.25 87 ALA A N 1
ATOM 657 C CA . ALA A 1 87 ? 2.018 -5.351 -1.073 1.00 94.25 87 ALA A CA 1
ATOM 658 C C . ALA A 1 87 ? 2.270 -3.850 -0.956 1.00 94.25 87 ALA A C 1
ATOM 660 O O . ALA A 1 87 ? 1.683 -3.188 -0.097 1.00 94.25 87 ALA A O 1
ATOM 661 N N . ILE A 1 88 ? 3.135 -3.330 -1.826 1.00 95.50 88 ILE A N 1
ATOM 662 C CA . ILE A 1 88 ? 3.527 -1.917 -1.849 1.00 95.50 88 ILE A CA 1
ATOM 663 C C . ILE A 1 88 ? 3.353 -1.328 -3.258 1.00 95.50 88 ILE A C 1
ATOM 665 O O . ILE A 1 88 ? 3.381 -2.073 -4.245 1.00 95.50 88 ILE A O 1
ATOM 669 N N . PRO A 1 89 ? 3.203 0.002 -3.383 1.00 95.25 89 PRO A N 1
ATOM 670 C CA . PRO A 1 89 ? 3.213 0.658 -4.678 1.00 95.25 89 PRO A CA 1
ATOM 671 C C . PRO A 1 89 ? 4.632 0.719 -5.258 1.00 95.25 89 PRO A C 1
ATOM 673 O O . PRO A 1 89 ? 5.594 1.121 -4.592 1.00 95.25 89 PRO A O 1
ATOM 676 N N . PHE A 1 90 ? 4.734 0.371 -6.535 1.00 96.00 90 PHE A N 1
ATOM 677 C CA . PHE A 1 90 ? 5.923 0.463 -7.366 1.00 96.00 90 PHE A CA 1
ATOM 678 C C . PHE A 1 90 ? 5.714 1.490 -8.471 1.00 96.00 90 PHE A C 1
ATOM 680 O O . PHE A 1 90 ? 4.891 1.301 -9.361 1.00 96.00 90 PHE A O 1
ATOM 687 N N . VAL A 1 91 ? 6.482 2.572 -8.425 1.00 94.69 91 VAL A N 1
ATOM 688 C CA . VAL A 1 91 ? 6.468 3.643 -9.419 1.00 94.69 91 VAL A CA 1
ATOM 689 C C . VAL A 1 91 ? 7.636 3.453 -10.374 1.00 94.69 91 VAL A C 1
ATOM 691 O O . VAL A 1 91 ? 8.772 3.227 -9.943 1.00 94.69 91 VAL A O 1
ATOM 694 N N . TRP A 1 92 ? 7.366 3.574 -11.672 1.00 95.69 92 TRP A N 1
ATOM 695 C CA . TRP A 1 92 ? 8.423 3.635 -12.672 1.00 95.69 92 TRP A CA 1
ATOM 696 C C . TRP A 1 92 ? 9.209 4.943 -12.538 1.00 95.69 92 TRP A C 1
ATOM 698 O O . TRP A 1 92 ? 8.666 6.036 -12.682 1.00 95.69 92 TRP A O 1
ATOM 708 N N . THR A 1 93 ? 10.506 4.822 -12.284 1.00 94.81 93 THR A N 1
ATOM 709 C CA . THR A 1 93 ? 11.471 5.931 -12.220 1.00 94.81 93 THR A CA 1
ATOM 710 C C . THR A 1 93 ? 12.561 5.811 -13.286 1.00 94.81 93 THR A C 1
ATOM 712 O O . THR A 1 93 ? 13.517 6.583 -13.276 1.00 94.81 93 THR A O 1
ATOM 715 N N . GLY A 1 94 ? 12.447 4.821 -14.178 1.00 91.44 94 GLY A N 1
ATOM 716 C CA . GLY A 1 94 ? 13.345 4.627 -15.313 1.00 91.44 94 GLY A CA 1
ATOM 717 C C . GLY A 1 94 ? 13.131 5.652 -16.429 1.00 91.44 94 GLY A C 1
ATOM 718 O O . GLY A 1 94 ? 12.314 6.569 -16.323 1.00 91.44 94 GLY A O 1
ATOM 719 N N . ALA A 1 95 ? 13.859 5.488 -17.535 1.00 89.25 95 ALA A N 1
ATOM 720 C CA . ALA A 1 95 ? 13.757 6.416 -18.657 1.00 89.25 95 ALA A CA 1
ATOM 721 C C . ALA A 1 95 ? 12.332 6.426 -19.274 1.00 89.25 95 ALA A C 1
ATOM 723 O O . ALA A 1 95 ? 11.673 5.383 -19.314 1.00 89.25 95 ALA A O 1
ATOM 724 N N . PRO A 1 96 ? 11.840 7.582 -19.772 1.00 80.62 96 PRO A N 1
ATOM 725 C CA . PRO A 1 96 ? 10.480 7.693 -20.313 1.00 80.62 96 PRO A CA 1
ATOM 726 C C . PRO A 1 96 ? 10.245 6.916 -21.616 1.00 80.62 96 PRO A C 1
ATOM 728 O O . PRO A 1 96 ? 9.135 6.462 -21.865 1.00 80.62 96 PRO A O 1
ATOM 731 N N . SER A 1 97 ? 11.274 6.772 -22.456 1.00 80.06 97 SER A N 1
ATOM 732 C CA . SER A 1 97 ? 11.191 6.186 -23.806 1.00 80.06 97 SER A CA 1
ATOM 733 C C . SER A 1 97 ? 11.792 4.778 -23.901 1.00 80.06 97 SER A C 1
ATOM 735 O O . SER A 1 97 ? 12.282 4.347 -24.952 1.00 80.06 97 SER A O 1
ATOM 737 N N . GLY A 1 98 ? 11.785 4.041 -22.794 1.00 73.88 98 GLY A N 1
ATOM 738 C CA . GLY A 1 98 ? 12.288 2.678 -22.747 1.00 73.88 98 GLY A CA 1
ATOM 739 C C . GLY A 1 98 ? 12.950 2.329 -21.426 1.00 73.88 98 GLY A C 1
ATOM 740 O O . GLY A 1 98 ? 13.424 3.172 -20.676 1.00 73.88 98 GLY A O 1
ATOM 741 N N . GLY A 1 99 ? 13.043 1.032 -21.177 1.00 90.88 99 GLY A N 1
ATOM 742 C CA . GLY A 1 99 ? 13.734 0.470 -20.030 1.00 90.88 99 GLY A CA 1
ATOM 743 C C . GLY A 1 99 ? 13.158 -0.894 -19.709 1.00 90.88 99 GLY A C 1
ATOM 744 O O . GLY A 1 99 ? 12.041 -1.217 -20.118 1.00 90.88 99 GLY A O 1
ATOM 745 N N . PHE A 1 100 ? 13.936 -1.702 -19.002 1.00 94.44 100 PHE A N 1
ATOM 746 C CA . PHE A 1 100 ? 13.533 -3.057 -18.664 1.00 94.44 100 PHE A CA 1
ATOM 747 C C . PHE A 1 100 ? 13.022 -3.142 -17.232 1.00 94.44 100 PHE A C 1
ATOM 749 O O . PHE A 1 100 ? 13.574 -2.508 -16.328 1.00 94.44 100 PHE A O 1
ATOM 756 N N . TRP A 1 101 ? 11.973 -3.940 -17.042 1.00 95.50 101 TRP A N 1
ATOM 757 C CA . TRP A 1 101 ? 11.387 -4.217 -15.731 1.00 95.50 101 TRP A CA 1
ATOM 758 C C . TRP A 1 101 ? 12.323 -4.999 -14.804 1.00 95.50 101 TRP A C 1
ATOM 760 O O . TRP A 1 101 ? 12.130 -4.947 -13.596 1.00 95.50 101 TRP A O 1
ATOM 770 N N . ASP A 1 102 ? 13.336 -5.687 -15.336 1.00 94.94 102 ASP A N 1
ATOM 771 C CA . ASP A 1 102 ? 14.334 -6.440 -14.563 1.00 94.94 102 ASP A CA 1
ATOM 772 C C . ASP A 1 102 ? 15.460 -5.558 -13.987 1.00 94.94 102 ASP A C 1
ATOM 774 O O . ASP A 1 102 ? 16.310 -6.038 -13.237 1.00 94.94 102 ASP A O 1
ATOM 778 N N . VAL A 1 103 ? 15.458 -4.256 -14.291 1.00 95.38 103 VAL A N 1
ATOM 779 C CA . VAL A 1 103 ? 16.423 -3.290 -13.761 1.00 95.38 103 VAL A CA 1
ATOM 780 C C . VAL A 1 103 ? 15.839 -2.614 -12.523 1.00 95.38 103 VAL A C 1
ATOM 782 O O . VAL A 1 103 ? 14.966 -1.756 -12.624 1.00 95.38 103 VAL A O 1
ATOM 785 N N . VAL A 1 104 ? 16.379 -2.953 -11.352 1.00 96.06 104 VAL A N 1
ATOM 786 C CA . VAL A 1 104 ? 15.944 -2.434 -10.038 1.00 96.06 104 VAL A CA 1
ATOM 787 C C . VAL A 1 104 ? 15.887 -0.906 -9.987 1.00 96.06 104 VAL A C 1
ATOM 789 O O . VAL A 1 104 ? 14.914 -0.343 -9.501 1.00 96.06 104 VAL A O 1
ATOM 792 N N . ASN A 1 105 ? 16.874 -0.213 -10.554 1.00 95.75 105 ASN A N 1
ATOM 793 C CA . ASN A 1 105 ? 16.929 1.254 -10.501 1.00 95.75 105 ASN A CA 1
ATOM 794 C C . ASN A 1 105 ? 15.808 1.951 -11.295 1.00 95.75 105 ASN A C 1
ATOM 796 O O . ASN A 1 105 ? 15.575 3.144 -11.097 1.00 95.75 105 ASN A O 1
ATOM 800 N N . ASN A 1 106 ? 15.089 1.226 -12.159 1.00 96.50 106 ASN A N 1
ATOM 801 C CA . ASN A 1 106 ? 13.914 1.757 -12.851 1.00 96.50 106 ASN A CA 1
ATOM 802 C C . ASN A 1 106 ? 12.658 1.779 -11.967 1.00 96.50 106 ASN A C 1
ATOM 804 O O . ASN A 1 106 ? 11.620 2.263 -12.412 1.00 96.50 106 ASN A O 1
ATOM 808 N N . TRP A 1 107 ? 12.741 1.279 -10.734 1.00 96.06 107 TRP A N 1
ATOM 809 C CA . TRP A 1 107 ? 11.625 1.142 -9.810 1.00 96.06 107 TRP A CA 1
ATOM 810 C C . TRP A 1 107 ? 11.915 1.847 -8.497 1.00 96.06 107 TRP A C 1
ATOM 812 O O . TRP A 1 107 ? 12.866 1.480 -7.814 1.00 96.06 107 TRP A O 1
ATOM 822 N N . ASN A 1 108 ? 11.102 2.837 -8.117 1.00 94.62 108 ASN A N 1
ATOM 823 C CA . ASN A 1 108 ? 11.254 3.577 -6.854 1.00 94.62 108 ASN A CA 1
ATOM 824 C C . ASN A 1 108 ? 12.710 4.004 -6.559 1.00 94.62 108 ASN A C 1
ATOM 826 O O . ASN A 1 108 ? 13.162 3.937 -5.417 1.00 94.62 108 ASN A O 1
ATOM 830 N N . GLN A 1 109 ? 13.484 4.372 -7.586 1.00 93.69 109 GLN A N 1
ATOM 831 C CA . GLN A 1 109 ? 14.913 4.704 -7.463 1.00 93.69 109 GLN A CA 1
ATOM 832 C C . GLN A 1 109 ? 15.779 3.583 -6.839 1.00 93.69 109 GLN A C 1
ATOM 834 O O . GLN A 1 109 ? 16.793 3.849 -6.196 1.00 93.69 109 GLN A O 1
ATOM 839 N N . GLY A 1 110 ? 15.371 2.324 -7.004 1.00 94.06 110 GLY A N 1
ATOM 840 C CA . GLY A 1 110 ? 16.053 1.127 -6.517 1.00 94.06 110 GLY A CA 1
ATOM 841 C C . GLY A 1 110 ? 15.841 0.793 -5.037 1.00 94.06 110 GLY A C 1
ATOM 842 O O . GLY A 1 110 ? 16.437 -0.166 -4.553 1.00 94.06 110 GLY A O 1
ATOM 843 N N . GLN A 1 111 ? 15.002 1.541 -4.314 1.00 92.00 111 GLN A N 1
ATOM 844 C CA . GLN A 1 111 ? 14.878 1.413 -2.855 1.00 92.00 111 GLN A CA 1
ATOM 845 C C . GLN A 1 111 ? 14.160 0.133 -2.396 1.00 92.00 111 GLN A C 1
ATOM 847 O O . GLN A 1 111 ? 14.443 -0.360 -1.307 1.00 92.00 111 GLN A O 1
ATOM 852 N N . ASP A 1 112 ? 13.266 -0.429 -3.217 1.00 93.44 112 ASP A N 1
ATOM 853 C CA . ASP A 1 112 ? 12.410 -1.563 -2.818 1.00 93.44 112 ASP A CA 1
ATOM 854 C C . ASP A 1 112 ? 12.621 -2.827 -3.659 1.00 93.44 112 ASP A C 1
ATOM 856 O O . ASP A 1 112 ? 11.846 -3.781 -3.574 1.00 93.44 112 ASP A O 1
ATOM 860 N N . GLY A 1 113 ? 13.665 -2.845 -4.490 1.00 94.56 113 GLY A N 1
ATOM 861 C CA . GLY A 1 113 ? 13.936 -3.952 -5.403 1.00 94.56 113 GLY A CA 1
ATOM 862 C C . GLY A 1 113 ? 13.003 -3.967 -6.617 1.00 94.56 113 GLY A C 1
ATOM 863 O O . GLY A 1 113 ? 12.730 -2.930 -7.217 1.00 94.56 113 GLY A O 1
ATOM 864 N N . LEU A 1 114 ? 12.569 -5.164 -7.019 1.00 95.69 114 LEU A N 1
ATOM 865 C CA . LEU A 1 114 ? 11.666 -5.370 -8.155 1.00 95.69 114 LEU A CA 1
ATOM 866 C C . LEU A 1 114 ? 10.217 -5.561 -7.681 1.00 95.69 114 LEU A C 1
ATOM 868 O O . LEU A 1 114 ? 10.022 -6.173 -6.626 1.00 95.69 114 LEU A O 1
ATOM 872 N N . PRO A 1 115 ? 9.215 -5.134 -8.477 1.00 95.50 115 PRO A N 1
ATOM 873 C CA . PRO A 1 115 ? 7.820 -5.490 -8.243 1.00 95.50 115 PRO A CA 1
ATOM 874 C C . PRO A 1 115 ? 7.625 -7.007 -8.162 1.00 95.50 115 PRO A C 1
ATOM 876 O O . PRO A 1 115 ? 8.242 -7.773 -8.911 1.00 95.50 115 PRO A O 1
ATOM 879 N N . GLN A 1 116 ? 6.735 -7.430 -7.272 1.00 93.62 116 GLN A N 1
ATOM 880 C CA . GLN A 1 116 ? 6.394 -8.820 -6.998 1.00 93.62 116 GLN A CA 1
ATOM 881 C C . GLN A 1 116 ? 4.889 -9.056 -7.141 1.00 93.62 116 GLN A C 1
ATOM 883 O O . GLN A 1 116 ? 4.078 -8.130 -7.249 1.00 93.62 116 GLN A O 1
ATOM 888 N N . ALA A 1 117 ? 4.499 -10.332 -7.112 1.00 91.38 117 ALA A N 1
ATOM 889 C CA . ALA A 1 117 ? 3.096 -10.715 -7.117 1.00 91.38 117 ALA A CA 1
ATOM 890 C C . ALA A 1 117 ? 2.335 -9.994 -5.991 1.00 91.38 117 ALA A C 1
ATOM 892 O O . ALA A 1 117 ? 2.785 -9.939 -4.848 1.00 91.38 117 ALA A O 1
ATOM 893 N N . GLY A 1 118 ? 1.175 -9.436 -6.331 1.00 90.19 118 GLY A N 1
ATOM 894 C CA . GLY A 1 118 ? 0.358 -8.655 -5.407 1.00 90.19 118 GLY A CA 1
ATOM 895 C C . GLY A 1 118 ? 0.654 -7.152 -5.380 1.00 90.19 118 GLY A C 1
ATOM 896 O O . GLY A 1 118 ? -0.218 -6.415 -4.931 1.00 90.19 118 GLY A O 1
ATOM 897 N N . ASP A 1 119 ? 1.793 -6.684 -5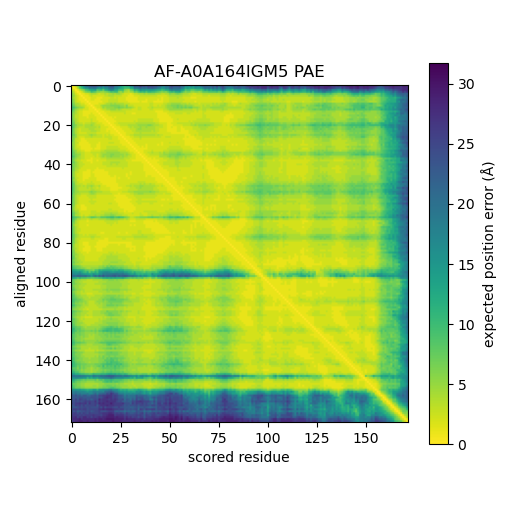.900 1.00 94.50 119 ASP A N 1
ATOM 898 C CA . ASP A 1 119 ? 2.127 -5.253 -5.912 1.00 94.50 119 ASP A CA 1
ATOM 899 C C . ASP A 1 119 ? 1.309 -4.430 -6.892 1.00 94.50 119 ASP A C 1
ATOM 901 O O . ASP A 1 119 ? 0.860 -4.918 -7.933 1.00 94.50 119 ASP A O 1
ATOM 905 N N . THR A 1 120 ? 1.178 -3.149 -6.566 1.00 92.75 120 THR A N 1
ATOM 906 C CA . THR A 1 120 ? 0.559 -2.154 -7.436 1.00 92.75 120 THR A CA 1
ATOM 907 C C . THR A 1 120 ? 1.644 -1.471 -8.251 1.00 92.75 120 THR A C 1
ATOM 909 O O . THR A 1 120 ? 2.496 -0.792 -7.686 1.00 92.75 120 THR A O 1
ATOM 912 N N . VAL A 1 121 ? 1.618 -1.613 -9.572 1.00 94.12 121 VAL A N 1
ATOM 913 C CA . VAL A 1 121 ? 2.576 -0.963 -10.470 1.00 94.12 121 VAL A CA 1
ATOM 914 C C . VAL A 1 121 ? 1.965 0.272 -11.128 1.00 94.12 121 VAL A C 1
ATOM 916 O O . VAL A 1 121 ? 0.884 0.223 -11.717 1.00 94.12 121 VAL A O 1
ATOM 919 N N . LEU A 1 122 ? 2.692 1.384 -11.051 1.00 92.81 122 LEU A N 1
ATOM 920 C CA . LEU A 1 122 ? 2.339 2.697 -11.576 1.00 92.81 122 LEU A CA 1
ATOM 921 C C . LEU A 1 122 ? 3.391 3.104 -12.622 1.00 92.81 122 LEU A C 1
ATOM 923 O O . LEU A 1 122 ? 4.469 3.595 -12.281 1.00 92.81 122 LEU A O 1
ATOM 927 N N . LEU A 1 123 ? 3.097 2.882 -13.905 1.00 92.06 123 LEU A N 1
ATO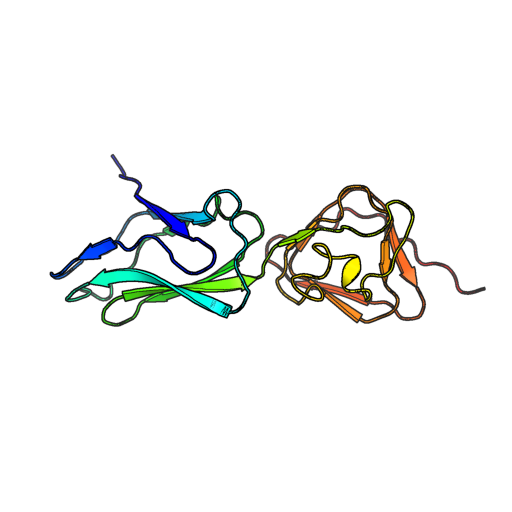M 928 C CA . LEU A 1 123 ? 4.018 3.194 -15.009 1.00 92.06 123 LEU A CA 1
ATOM 929 C C . LEU A 1 123 ? 3.982 4.665 -15.443 1.00 92.06 123 LEU A C 1
ATOM 931 O O . LEU A 1 123 ? 4.908 5.139 -16.101 1.00 92.06 123 LEU A O 1
ATOM 935 N N . GLY A 1 124 ? 2.897 5.382 -15.138 1.00 89.81 124 GLY A N 1
ATOM 936 C CA . GLY A 1 124 ? 2.644 6.698 -15.728 1.00 89.81 124 GLY A CA 1
ATOM 937 C C . GLY A 1 124 ? 2.618 6.616 -17.260 1.00 89.81 124 GLY A C 1
ATOM 938 O O . GLY A 1 124 ? 2.036 5.685 -17.816 1.00 89.81 124 GLY A O 1
ATOM 939 N N . GLY A 1 125 ? 3.275 7.569 -17.926 1.00 90.00 125 GLY A N 1
ATOM 940 C CA . GLY A 1 125 ? 3.383 7.633 -19.390 1.00 90.00 125 GLY A CA 1
ATOM 941 C C . GLY A 1 125 ? 4.618 6.974 -19.992 1.00 90.00 125 GLY A C 1
ATOM 942 O O . GLY A 1 125 ? 4.930 7.254 -21.144 1.00 90.00 125 GLY A O 1
ATOM 943 N N . ALA A 1 126 ? 5.347 6.157 -19.230 1.00 90.88 126 ALA A N 1
ATOM 944 C CA . ALA A 1 126 ? 6.578 5.550 -19.715 1.00 90.88 126 ALA A CA 1
ATOM 945 C C . ALA A 1 126 ? 6.323 4.394 -20.692 1.00 90.88 126 ALA A C 1
ATOM 947 O O . ALA A 1 126 ? 5.461 3.541 -20.465 1.00 90.88 126 ALA A O 1
ATOM 948 N N . ASP A 1 127 ? 7.153 4.324 -21.731 1.00 92.31 127 ASP A N 1
ATOM 949 C CA . ASP A 1 127 ? 7.292 3.141 -22.571 1.00 92.31 127 ASP A CA 1
ATOM 950 C C . ASP A 1 127 ? 8.240 2.145 -21.898 1.00 92.31 127 ASP A C 1
ATOM 952 O O . ASP A 1 127 ? 9.408 2.447 -21.644 1.00 92.31 127 ASP A O 1
ATOM 956 N N . THR A 1 128 ? 7.762 0.935 -21.614 1.00 94.19 128 THR A N 1
ATOM 957 C CA . THR A 1 128 ? 8.511 -0.067 -20.843 1.00 94.19 128 THR A CA 1
ATOM 958 C C . THR A 1 128 ? 8.594 -1.415 -21.545 1.00 94.19 128 THR A C 1
ATOM 960 O O . THR A 1 128 ? 7.820 -1.732 -22.454 1.00 94.19 128 THR A O 1
ATOM 963 N N . ARG A 1 129 ? 9.588 -2.217 -21.151 1.00 94.06 129 ARG A N 1
ATOM 964 C CA . ARG A 1 129 ? 9.911 -3.498 -21.782 1.00 94.06 129 ARG A CA 1
ATOM 965 C C . ARG A 1 129 ? 10.059 -4.601 -20.745 1.00 94.06 129 ARG A C 1
ATOM 967 O O . ARG A 1 129 ? 10.667 -4.408 -19.692 1.00 94.06 129 ARG A O 1
ATOM 974 N N . ILE A 1 130 ? 9.560 -5.782 -21.080 1.00 94.44 130 ILE A N 1
ATOM 975 C CA . ILE A 1 130 ? 9.713 -7.007 -20.295 1.00 94.44 130 ILE A CA 1
ATOM 976 C C . ILE A 1 130 ? 10.384 -8.054 -21.176 1.00 94.44 130 ILE A C 1
ATOM 978 O O . ILE A 1 130 ? 9.893 -8.346 -22.263 1.00 94.44 130 ILE A O 1
ATOM 982 N N . ARG A 1 131 ? 11.481 -8.639 -20.689 1.00 94.56 131 ARG A N 1
ATOM 983 C CA . ARG A 1 131 ? 12.242 -9.706 -21.371 1.00 94.56 131 ARG A CA 1
ATOM 984 C C . ARG A 1 131 ? 12.421 -10.976 -20.534 1.00 94.56 131 ARG A C 1
ATOM 986 O O . ARG A 1 131 ? 13.205 -11.852 -20.872 1.00 94.56 131 ARG A O 1
ATOM 993 N N . SER A 1 132 ? 11.724 -11.038 -19.408 1.00 92.00 132 SER A N 1
ATOM 994 C CA . SER A 1 132 ? 11.741 -12.123 -18.428 1.00 92.00 132 SER A CA 1
ATOM 995 C C . SER A 1 132 ? 10.349 -12.249 -17.801 1.00 92.00 132 SER A C 1
ATOM 997 O O . SER A 1 132 ? 9.429 -11.509 -18.155 1.00 92.00 132 SER A O 1
ATOM 999 N N . VAL A 1 133 ? 10.153 -13.214 -16.906 1.00 92.88 133 VAL A N 1
ATOM 1000 C CA . VAL A 1 133 ? 8.870 -13.387 -16.216 1.00 92.88 133 VAL A CA 1
ATOM 1001 C C . VAL A 1 133 ? 8.751 -12.373 -15.079 1.00 92.88 133 VAL A C 1
ATOM 1003 O O . VAL A 1 133 ? 9.592 -12.345 -14.185 1.00 92.88 133 VAL A O 1
ATOM 1006 N N . HIS A 1 134 ? 7.674 -11.592 -15.080 1.00 94.31 134 HIS A N 1
ATOM 1007 C CA . HIS A 1 134 ? 7.282 -10.708 -13.985 1.00 94.31 134 HIS A CA 1
ATOM 1008 C C . HIS A 1 134 ? 5.862 -11.022 -13.521 1.00 94.31 134 HIS A C 1
ATOM 1010 O O . HIS A 1 134 ? 5.007 -11.428 -14.309 1.00 94.31 134 HIS A O 1
ATOM 1016 N N . SER A 1 135 ? 5.608 -10.825 -12.229 1.00 92.88 135 SER A N 1
ATOM 1017 C CA . SER A 1 135 ? 4.280 -10.965 -11.628 1.00 92.88 135 SER A CA 1
ATOM 1018 C C . SER A 1 135 ? 3.953 -9.725 -10.815 1.00 92.88 135 SER A C 1
ATOM 1020 O O . SER A 1 135 ? 4.810 -9.258 -10.073 1.00 92.88 135 SER A O 1
ATOM 1022 N N . VAL A 1 136 ? 2.731 -9.214 -10.949 1.00 93.69 136 VAL A N 1
ATOM 1023 C CA . VAL A 1 136 ? 2.222 -8.043 -10.220 1.00 93.69 136 VAL A CA 1
ATOM 1024 C C . VAL A 1 136 ? 0.769 -8.267 -9.805 1.00 93.69 136 VAL A C 1
ATOM 1026 O O . VAL A 1 136 ? 0.093 -9.170 -10.304 1.00 93.69 136 VAL A O 1
ATOM 1029 N N . GLY A 1 137 ? 0.277 -7.476 -8.857 1.00 90.69 137 GLY A N 1
ATOM 1030 C CA . GLY A 1 137 ? -1.125 -7.489 -8.448 1.00 90.69 137 GLY A CA 1
ATOM 1031 C C . GLY A 1 137 ? -1.992 -6.590 -9.320 1.00 90.69 137 GLY A C 1
ATOM 1032 O O . GLY A 1 137 ? -3.056 -7.002 -9.769 1.00 90.69 137 GLY A O 1
ATOM 1033 N N . GLU A 1 138 ? -1.529 -5.371 -9.554 1.00 89.94 138 GLU A N 1
ATOM 1034 C CA . GLU A 1 138 ? -2.216 -4.336 -10.321 1.00 89.94 138 GLU A CA 1
ATOM 1035 C C . GLU A 1 138 ? -1.215 -3.587 -11.196 1.00 89.94 138 GLU A C 1
ATOM 1037 O O . GLU A 1 138 ? -0.028 -3.508 -10.882 1.00 89.94 138 GLU A O 1
ATOM 1042 N N . LEU A 1 139 ? -1.702 -3.038 -12.305 1.00 90.06 139 LEU A N 1
ATOM 1043 C CA . LEU A 1 139 ? -0.900 -2.269 -13.245 1.00 90.06 139 LEU A CA 1
ATOM 1044 C C . LEU A 1 139 ? -1.717 -1.093 -13.775 1.00 90.06 139 LEU A C 1
ATOM 1046 O O . LEU A 1 139 ? -2.813 -1.289 -14.295 1.00 90.06 139 LEU A O 1
ATOM 1050 N N . SER A 1 140 ? -1.157 0.111 -13.716 1.00 88.44 140 SER A N 1
ATOM 1051 C CA . SER A 1 140 ? -1.760 1.323 -14.276 1.00 88.44 140 SER A CA 1
ATOM 1052 C C . SER A 1 140 ? -0.731 2.207 -14.984 1.00 88.44 140 SER A C 1
ATOM 1054 O O . SER A 1 140 ? 0.474 2.110 -14.739 1.00 88.44 140 SER A O 1
ATOM 1056 N N . GLY A 1 141 ? -1.211 3.052 -15.897 1.00 88.56 141 GLY A N 1
ATOM 1057 C CA . GLY A 1 141 ? -0.407 3.925 -16.755 1.00 88.56 141 GLY A CA 1
ATOM 1058 C C . GLY A 1 141 ? -1.029 4.078 -18.146 1.00 88.56 141 GLY A C 1
ATOM 1059 O O . GLY A 1 141 ? -2.097 3.528 -18.414 1.00 88.56 141 GLY A O 1
ATOM 1060 N N . ASN A 1 142 ? -0.373 4.843 -19.016 1.00 88.44 142 ASN A N 1
ATOM 1061 C CA . ASN A 1 142 ? -0.849 5.171 -20.362 1.00 88.44 142 ASN A CA 1
ATOM 1062 C C . ASN A 1 142 ? 0.237 5.165 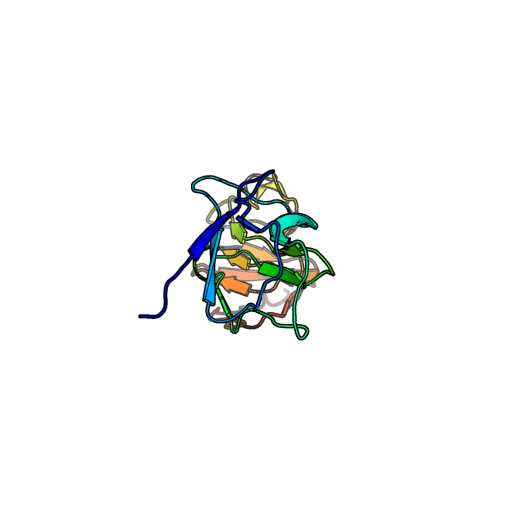-21.458 1.00 88.44 142 ASN A C 1
ATOM 1064 O O . ASN A 1 142 ? -0.051 5.583 -22.577 1.00 88.44 142 ASN A O 1
ATOM 1068 N N . GLY A 1 143 ? 1.466 4.729 -21.163 1.00 86.62 143 GLY A N 1
ATOM 1069 C CA . GLY A 1 143 ? 2.512 4.533 -22.179 1.00 86.62 143 GLY A CA 1
ATOM 1070 C C . GLY A 1 143 ? 2.302 3.273 -23.036 1.00 86.62 143 GLY A C 1
ATOM 1071 O O . GLY A 1 143 ? 1.179 2.808 -23.245 1.00 86.62 143 GLY A O 1
ATOM 1072 N N . SER A 1 144 ? 3.393 2.645 -23.467 1.00 88.38 144 SER A N 1
ATOM 1073 C CA . SER A 1 144 ? 3.371 1.306 -24.066 1.00 88.38 144 SER A CA 1
ATOM 1074 C C . SER A 1 144 ? 4.126 0.271 -23.225 1.00 88.38 144 SER A C 1
ATOM 1076 O O . SER A 1 144 ? 5.144 0.556 -22.599 1.00 88.38 144 SER A O 1
ATOM 1078 N N . LEU A 1 145 ? 3.630 -0.969 -23.222 1.00 91.12 145 LEU A N 1
ATOM 1079 C CA . LEU A 1 145 ? 4.322 -2.123 -22.649 1.00 91.12 145 LEU A CA 1
ATOM 1080 C C . LEU A 1 145 ? 4.674 -3.099 -23.772 1.00 91.12 145 LEU A C 1
ATOM 1082 O O . LEU A 1 145 ? 3.784 -3.637 -24.436 1.00 91.12 145 LEU A O 1
ATOM 1086 N N . ARG A 1 146 ? 5.969 -3.361 -23.962 1.00 91.81 146 ARG A N 1
ATOM 1087 C CA . ARG A 1 146 ? 6.469 -4.327 -24.945 1.00 91.81 146 ARG A CA 1
ATOM 1088 C C . ARG A 1 146 ? 6.985 -5.590 -24.261 1.00 91.81 146 ARG A C 1
ATOM 1090 O O . ARG A 1 146 ? 7.830 -5.521 -23.373 1.00 91.81 146 ARG A O 1
ATOM 1097 N N . LEU A 1 147 ? 6.514 -6.747 -24.720 1.00 91.94 147 LEU A N 1
ATOM 1098 C CA . LEU A 1 147 ? 7.078 -8.046 -24.354 1.00 91.94 147 LEU A CA 1
ATOM 1099 C C . LEU A 1 147 ? 8.111 -8.451 -25.416 1.00 91.94 147 LEU A C 1
ATOM 1101 O O . LEU A 1 147 ? 7.788 -8.527 -26.602 1.00 91.94 147 LEU A O 1
ATOM 1105 N N . GLU A 1 148 ? 9.348 -8.692 -24.998 1.00 90.62 148 GLU A N 1
ATOM 1106 C CA . GLU A 1 148 ? 10.483 -9.079 -25.841 1.00 90.62 148 GLU A CA 1
ATOM 1107 C C . GLU A 1 148 ? 11.021 -10.444 -25.385 1.00 90.62 148 GLU A C 1
ATOM 1109 O O . GLU A 1 148 ? 10.870 -10.805 -24.226 1.00 90.62 148 GLU A O 1
ATOM 1114 N N . GLY A 1 149 ? 11.638 -11.220 -26.283 1.00 75.88 149 GLY A N 1
ATOM 1115 C CA . GLY A 1 149 ? 12.495 -12.366 -25.929 1.00 75.88 149 GLY A CA 1
ATOM 1116 C C . GLY A 1 149 ? 12.000 -13.309 -24.818 1.00 75.88 149 GLY A C 1
ATOM 1117 O O . GLY A 1 149 ? 12.729 -13.537 -23.863 1.00 75.88 149 GLY A O 1
ATOM 1118 N N . GLY A 1 150 ? 10.781 -13.854 -24.916 1.00 81.62 150 GLY A N 1
ATOM 1119 C CA . GLY A 1 150 ? 10.238 -14.757 -23.884 1.00 81.62 150 GLY A CA 1
ATOM 1120 C C . GLY A 1 150 ? 9.744 -14.051 -22.614 1.00 81.62 150 GLY A C 1
ATOM 1121 O O . GLY A 1 150 ? 9.539 -14.696 -21.591 1.00 81.62 150 GLY A O 1
ATOM 1122 N N . GLY A 1 151 ? 9.551 -12.732 -22.658 1.00 90.25 151 GLY A N 1
ATOM 1123 C CA . GLY A 1 151 ? 8.952 -11.957 -21.582 1.00 90.25 151 GLY A CA 1
ATOM 1124 C C . GLY A 1 151 ? 7.490 -12.324 -21.329 1.00 90.25 151 GLY A C 1
ATOM 1125 O O . GLY A 1 151 ? 6.685 -12.416 -22.259 1.00 90.25 151 GLY A O 1
ATOM 1126 N N . HIS A 1 152 ? 7.139 -12.479 -20.053 1.00 91.50 152 HIS A N 1
ATOM 1127 C CA . HIS A 1 152 ? 5.776 -12.753 -19.603 1.00 91.50 152 HIS A CA 1
ATOM 1128 C C . HIS A 1 152 ? 5.415 -11.819 -18.452 1.00 91.50 152 HIS A C 1
ATOM 1130 O O . HIS A 1 152 ? 6.196 -11.660 -17.516 1.00 91.50 152 HIS A O 1
ATOM 1136 N N . LEU A 1 153 ? 4.213 -11.247 -18.496 1.00 92.44 153 LEU A N 1
ATOM 1137 C CA . LEU A 1 153 ? 3.643 -10.501 -17.381 1.00 92.44 153 LEU A CA 1
ATOM 1138 C C . LEU A 1 153 ? 2.412 -11.234 -16.854 1.00 92.44 153 LEU A C 1
ATOM 1140 O O . LEU A 1 153 ? 1.442 -11.432 -17.584 1.00 92.44 153 LEU A O 1
ATOM 1144 N N . LEU A 1 154 ? 2.459 -11.615 -15.583 1.00 90.81 154 LEU A N 1
ATOM 1145 C CA . LEU A 1 154 ? 1.344 -12.193 -14.848 1.00 90.81 154 LEU A CA 1
ATOM 1146 C C . LEU A 1 154 ? 0.722 -11.102 -13.971 1.00 90.81 154 LEU A C 1
ATOM 1148 O O . LEU A 1 154 ? 1.408 -10.496 -13.151 1.00 90.81 154 LEU A O 1
ATOM 1152 N N . ILE A 1 155 ? -0.575 -10.851 -14.136 1.00 89.25 155 ILE A N 1
ATOM 1153 C CA . ILE A 1 155 ? -1.320 -9.887 -13.318 1.00 89.25 155 ILE A CA 1
ATOM 1154 C C . ILE A 1 155 ? -2.363 -10.670 -12.527 1.00 89.25 155 ILE A C 1
ATOM 1156 O O . ILE A 1 155 ? -3.243 -11.299 -13.110 1.00 89.25 155 ILE A O 1
ATOM 1160 N N . SER A 1 156 ? -2.238 -10.663 -11.203 1.00 77.31 156 SER A N 1
ATOM 1161 C CA . SER A 1 156 ? -3.119 -11.406 -10.296 1.00 77.31 156 SER A CA 1
ATOM 1162 C C . SER A 1 156 ? -3.483 -10.541 -9.089 1.00 77.31 156 SER A C 1
ATOM 1164 O O . SER A 1 156 ? -2.809 -10.525 -8.060 1.00 77.31 156 SER A O 1
ATOM 1166 N N . GLY A 1 157 ? -4.555 -9.766 -9.227 1.00 68.38 157 GLY A N 1
ATOM 1167 C CA . GLY A 1 157 ? -5.085 -8.926 -8.160 1.00 68.38 157 GLY A CA 1
ATOM 1168 C C . GLY A 1 157 ? -6.554 -8.566 -8.382 1.00 68.38 157 GLY A C 1
ATOM 1169 O O . GLY A 1 157 ? -7.053 -8.690 -9.501 1.00 68.38 157 GLY A O 1
ATOM 1170 N N . PRO A 1 158 ? -7.254 -8.127 -7.322 1.00 57.06 158 PRO A N 1
ATOM 1171 C CA . PRO A 1 158 ? -8.690 -7.848 -7.354 1.00 57.06 158 PRO A CA 1
ATOM 1172 C C . PRO A 1 158 ? -9.084 -6.692 -8.295 1.00 57.06 158 PRO A C 1
ATOM 1174 O O . PRO A 1 158 ? -10.246 -6.608 -8.676 1.00 57.06 158 PRO A O 1
ATOM 1177 N N . GLY A 1 159 ? -8.132 -5.843 -8.707 1.00 51.41 159 GLY A N 1
ATOM 1178 C CA . GLY A 1 159 ? -8.312 -4.748 -9.670 1.00 51.41 159 GLY A CA 1
ATOM 1179 C C . GLY A 1 159 ? -7.647 -4.970 -11.035 1.00 51.41 159 GLY A C 1
ATOM 1180 O O . GLY A 1 159 ? -7.245 -4.000 -11.671 1.00 51.41 159 GLY A O 1
ATOM 1181 N N . ALA A 1 160 ? -7.461 -6.218 -11.486 1.00 49.06 160 ALA A N 1
ATOM 1182 C CA . ALA A 1 160 ? -6.808 -6.518 -12.764 1.00 49.06 160 ALA A CA 1
ATOM 1183 C C . ALA A 1 160 ? -7.625 -6.026 -13.982 1.00 49.06 160 ALA A C 1
ATOM 1185 O O . ALA A 1 160 ? -8.313 -6.795 -14.647 1.00 49.06 160 ALA A O 1
ATOM 1186 N N . SER A 1 161 ? -7.524 -4.739 -14.309 1.00 48.06 161 SER A N 1
ATOM 1187 C CA . SER A 1 161 ? -8.012 -4.158 -15.559 1.00 48.06 161 SER A CA 1
ATOM 1188 C C . SER A 1 161 ? -6.822 -3.700 -16.398 1.00 48.06 161 SER A C 1
ATOM 1190 O O . SER A 1 161 ? -6.252 -2.636 -16.166 1.00 48.06 161 SER A O 1
ATOM 1192 N N . ALA A 1 162 ? -6.423 -4.512 -17.377 1.00 45.28 162 ALA A N 1
ATOM 1193 C CA . ALA A 1 162 ? -5.393 -4.139 -18.338 1.00 45.28 162 ALA A CA 1
ATOM 1194 C C . ALA A 1 162 ? -6.032 -3.386 -19.516 1.00 45.28 162 ALA A C 1
ATOM 1196 O O . ALA A 1 162 ? -6.549 -4.004 -20.443 1.00 45.28 162 ALA A O 1
ATOM 1197 N N . ALA A 1 163 ? -5.985 -2.054 -19.502 1.00 44.34 163 ALA A N 1
ATOM 1198 C CA . ALA A 1 163 ? -6.259 -1.241 -20.687 1.00 44.34 163 ALA A CA 1
ATOM 1199 C C . ALA A 1 163 ? -4.932 -0.904 -21.385 1.00 44.34 163 ALA A C 1
ATOM 1201 O O . ALA A 1 163 ? -4.463 0.226 -21.325 1.00 44.34 163 ALA A O 1
ATOM 1202 N N . TRP A 1 164 ? -4.290 -1.899 -22.005 1.00 50.50 164 TRP A N 1
ATOM 1203 C CA . TRP A 1 164 ? -3.028 -1.695 -22.724 1.00 50.50 164 TRP A CA 1
ATOM 1204 C C . TRP A 1 164 ? -3.057 -2.366 -24.094 1.00 50.50 164 TRP A C 1
ATOM 1206 O O . TRP A 1 164 ? -3.438 -3.530 -24.226 1.00 50.50 164 TRP A O 1
ATOM 1216 N N . LEU A 1 165 ? -2.599 -1.640 -25.116 1.00 45.12 165 LEU A N 1
ATOM 1217 C CA . LEU A 1 165 ? -2.324 -2.191 -26.440 1.00 45.12 165 LEU A CA 1
ATOM 1218 C C . LEU A 1 165 ? -1.069 -3.069 -26.353 1.00 45.12 165 LEU A C 1
ATOM 1220 O O . LEU A 1 165 ? 0.057 -2.597 -26.499 1.00 45.12 165 LEU A O 1
ATOM 1224 N N . CYS A 1 166 ? -1.258 -4.359 -26.082 1.00 43.97 166 CYS A N 1
ATOM 1225 C CA . CYS A 1 166 ? -0.169 -5.325 -26.124 1.00 43.97 166 CYS A CA 1
ATOM 1226 C C . CYS A 1 166 ? 0.217 -5.570 -27.590 1.00 43.97 166 CYS A C 1
ATOM 1228 O O . CYS A 1 166 ? -0.511 -6.233 -28.329 1.00 43.97 166 CYS A O 1
ATOM 1230 N N . SER A 1 167 ? 1.357 -5.028 -28.026 1.00 52.38 167 SER A N 1
ATOM 1231 C CA . SER A 1 167 ? 1.948 -5.372 -29.322 1.00 52.38 167 SER A CA 1
ATOM 1232 C C . SER A 1 167 ? 3.068 -6.389 -29.108 1.00 52.38 167 SER A C 1
ATOM 1234 O O . SER A 1 167 ? 4.016 -6.153 -28.358 1.00 52.38 167 SER A O 1
ATOM 1236 N N . ARG A 1 168 ? 2.953 -7.560 -29.745 1.00 46.34 168 ARG A N 1
ATOM 1237 C CA . ARG A 1 168 ? 4.073 -8.503 -29.843 1.00 46.34 168 ARG A CA 1
ATOM 1238 C C . ARG A 1 168 ? 5.013 -7.997 -30.929 1.00 46.34 168 ARG A C 1
ATOM 1240 O O . ARG A 1 168 ? 4.571 -7.771 -32.052 1.00 46.34 168 ARG A O 1
ATOM 1247 N N . ALA A 1 169 ? 6.298 -7.861 -30.619 1.00 47.69 169 ALA A N 1
ATOM 1248 C CA . ALA A 1 169 ? 7.302 -7.749 -31.667 1.00 47.69 169 ALA A CA 1
ATOM 1249 C C . ALA A 1 169 ? 7.363 -9.102 -32.397 1.00 47.69 169 ALA A C 1
ATOM 1251 O O . ALA A 1 169 ? 7.656 -10.128 -31.781 1.00 47.69 169 ALA A O 1
ATOM 1252 N N . SER A 1 170 ? 7.019 -9.121 -33.685 1.00 41.28 170 SER A N 1
ATOM 1253 C CA . SER A 1 170 ? 7.253 -10.282 -34.543 1.00 41.28 170 SER A CA 1
ATOM 1254 C C . SER A 1 170 ? 8.752 -10.558 -34.574 1.00 41.28 170 SER A C 1
ATOM 1256 O O . SER A 1 170 ? 9.525 -9.641 -34.860 1.00 41.28 170 SER A O 1
ATOM 1258 N N . GLN A 1 171 ? 9.160 -11.792 -34.274 1.00 38.69 171 GLN A N 1
ATOM 1259 C CA . GLN A 1 171 ? 10.536 -12.217 -34.517 1.00 38.69 171 GLN A CA 1
ATOM 1260 C C . GLN A 1 171 ? 10.833 -12.032 -36.012 1.00 38.69 171 GLN A C 1
ATOM 1262 O O . GLN A 1 171 ? 10.096 -12.565 -36.844 1.00 38.69 171 GLN A O 1
ATOM 1267 N N . GLN A 1 172 ? 11.838 -11.211 -36.326 1.00 37.41 172 GLN A N 1
ATOM 1268 C CA . GLN A 1 172 ? 12.527 -11.241 -37.616 1.00 37.41 172 GLN A CA 1
ATOM 1269 C C . GLN A 1 172 ? 13.663 -12.251 -37.532 1.00 37.41 172 GLN A C 1
ATOM 1271 O O . GLN A 1 172 ? 14.304 -12.298 -36.455 1.00 37.41 172 GLN A O 1
#

Mean predicted aligned error: 6.26 Å

pLDDT: mean 88.43, std 14.72, range [37.41, 98.44]

Radius of gyration: 19.65 Å; Cα contacts (8 Å, |Δi|>4): 426; chains: 1; bounding box: 41×26×67 Å

Nearest PDB structures (foldseek):
  8e7f-assembly1_A  TM=7.079E-01  e=1.718E-01  Serratia marcescens
  6gje-assembly1_A  TM=6.230E-01  e=3.989E-01  Homo sapiens

Foldseek 3Di:
DQDEAEKEDAAQAIAEAEEAEEDAAEEEYEYAHPPPGFHAAFDKYFHYFYNAYPPVHDYPYYHDVRHPQWDWDWDDDGTTIMIGTHEHEWEQPDDQEEDEQQDLCRTPNNPHGGAAAAGAYHDAQGEYEFQDEHHYAYYDYDHAYEYPNPGDYHHHHPPPDDPHDYDYDPDD

Sequence (172 aa):
QSGRLLLDIGRSEADLLAVSGGVNLGGTLQFAVASGERLARGSEFTVMSWGERRNNSQFDSLDFSQASGYRFATRYDTRSLSVTVTAIPFVWTGAPSGGFWDVVNNWNQGQDGLPQAGDTVLLGGADTRIRSVHSVGELSGNGSLRLEGGGHLLISGPGASAAWLCSRASQQ

Solvent-accessible surface area (backbone atoms only — not comparable to full-atom values): 9533 Å² total; per-residue (Å²): 134,86,76,79,51,78,38,42,36,43,59,90,52,46,42,65,51,77,40,82,51,74,43,77,51,59,54,51,43,35,35,31,51,35,89,93,50,66,69,51,74,70,45,71,40,63,42,30,38,36,57,32,62,42,92,78,46,51,55,76,38,79,43,51,81,62,27,75,50,49,38,71,47,78,46,81,57,75,44,34,37,32,43,27,30,67,18,45,64,38,40,59,56,46,56,58,89,36,51,52,68,88,41,35,57,27,25,57,72,38,75,77,43,62,81,41,68,51,14,26,36,40,43,47,70,29,25,37,33,32,59,44,82,45,38,25,5,32,63,49,59,73,46,45,56,36,48,38,83,81,30,41,82,46,72,57,40,99,70,67,60,83,85,67,78,76,53,75,72,76,88,127